Protein AF-A0A0G1CCR4-F1 (afdb_monomer_lite)

Sequence (57 aa):
SDDETQVEIYLDNKLLNTVSVNTDRLYDLIKLDAPGAHELKLKFLNSGTQIYAFTFG

pLDDT: mean 86.64, std 10.07, range [46.97, 96.81]

Radius of gyration: 12.15 Å; chains: 1; bounding box: 26×18×31 Å

InterPro domains:
  IPR041017 DipZ, thioredoxin-like C-terminal domain [PF17991] (12-57)

Foldseek 3Di:
DQPWKWKFKDKQNHGDDIDTDRDPDDDDRDDDPDDDDIDIDIDIPDPDDDDDDDDDD

Organism: NCBI:txid1618436

Secondary structure (DSSP, 8-state):
---PEEEEEEETTEEEEEEEE-SSS-------SS-----EEEEESSS----------

Structure (mmCIF, N/CA/C/O backbone):
data_AF-A0A0G1CCR4-F1
#
_entry.id   AF-A0A0G1CCR4-F1
#
loop_
_atom_site.group_PDB
_atom_site.id
_atom_site.type_symbol
_atom_site.label_atom_id
_atom_site.label_alt_id
_atom_site.label_comp_id
_atom_site.label_asym_id
_atom_site.label_entity_id
_atom_site.label_seq_id
_atom_site.pdbx_PDB_ins_code
_atom_site.Cartn_x
_atom_site.Cartn_y
_atom_site.Cartn_z
_atom_site.occupancy
_atom_site.B_iso_or_equiv
_atom_site.auth_seq_id
_atom_site.auth_comp_id
_atom_site.auth_asym_id
_atom_site.auth_atom_id
_atom_site.pdbx_PDB_model_num
ATOM 1 N N . SER A 1 1 ? -16.228 8.492 16.480 1.00 46.97 1 SER A N 1
ATOM 2 C CA . SER A 1 1 ? -15.017 9.067 15.881 1.00 46.97 1 SER A CA 1
ATOM 3 C C . SER A 1 1 ? -14.835 8.341 14.579 1.00 46.97 1 SER A C 1
ATOM 5 O O . SER A 1 1 ? -15.005 7.131 14.578 1.00 46.97 1 SER A O 1
ATOM 7 N N . ASP A 1 2 ? -14.616 9.048 13.477 1.00 54.03 2 ASP A N 1
ATOM 8 C CA . ASP A 1 2 ? -14.208 8.382 12.242 1.00 54.03 2 ASP A CA 1
ATOM 9 C C . ASP A 1 2 ? -12.808 7.826 12.507 1.00 54.03 2 ASP A C 1
ATOM 11 O O . ASP A 1 2 ? -11.846 8.587 12.617 1.00 54.03 2 ASP A O 1
ATOM 15 N N . ASP A 1 3 ? -12.728 6.526 12.782 1.00 66.25 3 ASP A N 1
ATOM 16 C CA . ASP A 1 3 ? -11.495 5.878 13.211 1.00 66.25 3 ASP A CA 1
ATOM 17 C C . ASP A 1 3 ? -10.554 5.771 12.006 1.00 66.25 3 ASP A C 1
ATOM 19 O O . ASP A 1 3 ? -10.600 4.836 11.206 1.00 66.25 3 ASP A O 1
ATOM 23 N N . GLU A 1 4 ? -9.714 6.792 11.863 1.00 77.69 4 GLU A N 1
ATOM 24 C CA . GLU A 1 4 ? -8.631 6.853 10.894 1.00 77.69 4 GLU A CA 1
ATOM 25 C C . GLU A 1 4 ? -7.736 5.613 11.035 1.00 77.69 4 GLU A C 1
ATOM 27 O O . GLU A 1 4 ? -7.100 5.398 12.069 1.00 77.69 4 GLU A O 1
ATOM 32 N N . THR A 1 5 ? -7.674 4.784 9.992 1.00 86.81 5 THR A N 1
ATOM 33 C CA . THR A 1 5 ? -6.772 3.629 9.971 1.00 86.81 5 THR A CA 1
ATOM 34 C C . THR A 1 5 ? -5.515 3.965 9.193 1.00 86.81 5 THR A C 1
ATOM 36 O O . THR A 1 5 ? -5.582 4.420 8.052 1.00 86.81 5 THR A O 1
ATOM 39 N N . GLN A 1 6 ? -4.355 3.678 9.780 1.00 90.62 6 GLN A N 1
ATOM 40 C CA . GLN A 1 6 ? -3.084 3.780 9.076 1.00 90.62 6 GLN A CA 1
ATOM 41 C C . GLN A 1 6 ? -2.693 2.436 8.462 1.00 90.62 6 GLN A C 1
ATOM 43 O O . GLN A 1 6 ? -2.722 1.390 9.119 1.00 90.62 6 GLN A O 1
ATOM 48 N N . VAL A 1 7 ? -2.302 2.475 7.191 1.00 92.00 7 VAL A N 1
ATOM 49 C CA . VAL A 1 7 ? -1.862 1.308 6.425 1.00 92.00 7 VAL A CA 1
ATOM 50 C C . VAL A 1 7 ? -0.456 1.558 5.905 1.00 92.00 7 VAL A C 1
ATOM 52 O O . VAL A 1 7 ? -0.233 2.458 5.099 1.00 92.00 7 VAL A O 1
AT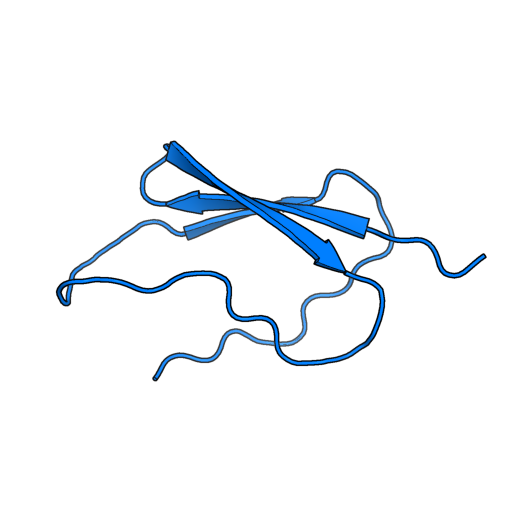OM 55 N N . GLU A 1 8 ? 0.499 0.752 6.352 1.00 95.44 8 GLU A N 1
ATOM 56 C CA . GLU A 1 8 ? 1.849 0.730 5.794 1.00 95.44 8 GLU A CA 1
ATOM 57 C C . GLU A 1 8 ? 1.854 -0.095 4.501 1.00 95.44 8 GLU A C 1
ATOM 59 O O . GLU A 1 8 ? 1.397 -1.243 4.471 1.00 95.44 8 GLU A O 1
ATOM 64 N N . ILE A 1 9 ? 2.394 0.492 3.437 1.00 95.06 9 ILE A N 1
ATOM 65 C CA . ILE A 1 9 ? 2.516 -0.093 2.104 1.00 95.06 9 ILE A CA 1
ATOM 66 C C . ILE A 1 9 ? 3.972 -0.483 1.888 1.00 95.06 9 ILE A C 1
ATOM 68 O O . ILE A 1 9 ? 4.862 0.368 1.923 1.00 95.06 9 ILE A O 1
ATOM 72 N N . TYR A 1 10 ? 4.218 -1.761 1.631 1.00 96.81 10 TYR A N 1
ATOM 73 C CA . TYR A 1 10 ? 5.539 -2.287 1.320 1.00 96.81 10 TYR A CA 1
ATOM 74 C C . TYR A 1 10 ? 5.571 -2.803 -0.113 1.00 96.81 10 TYR A C 1
ATOM 76 O O . TYR A 1 10 ? 4.678 -3.546 -0.516 1.00 96.81 10 TYR A O 1
ATOM 84 N N . LEU A 1 11 ? 6.630 -2.454 -0.839 1.00 95.62 11 LEU A N 1
ATOM 85 C CA . LEU A 1 11 ? 6.957 -3.012 -2.146 1.00 95.62 11 LEU A CA 1
ATOM 86 C C . LEU A 1 11 ? 8.303 -3.727 -2.028 1.00 95.62 11 LEU A C 1
ATOM 88 O O . LEU A 1 11 ? 9.279 -3.119 -1.587 1.00 95.62 11 LEU A O 1
ATOM 92 N N . ASP A 1 12 ? 8.344 -5.016 -2.355 1.00 95.94 12 ASP A N 1
ATOM 93 C CA . ASP A 1 12 ? 9.548 -5.855 -2.270 1.00 95.94 12 ASP A CA 1
ATOM 94 C C . ASP A 1 12 ? 10.239 -5.754 -0.897 1.00 95.94 12 ASP A C 1
ATOM 96 O O . ASP A 1 12 ? 11.440 -5.508 -0.773 1.00 95.94 12 ASP A O 1
ATOM 100 N N . ASN A 1 13 ? 9.442 -5.897 0.168 1.00 96.50 13 ASN A N 1
ATOM 101 C CA . ASN A 1 13 ? 9.844 -5.770 1.576 1.00 96.50 13 ASN A CA 1
ATOM 102 C C . ASN A 1 13 ? 10.377 -4.396 2.019 1.00 96.50 13 ASN A C 1
ATOM 104 O O . ASN A 1 13 ? 10.727 -4.225 3.190 1.00 96.50 13 ASN A O 1
ATOM 108 N N . LYS A 1 14 ? 10.373 -3.386 1.146 1.00 96.38 14 LYS A N 1
ATOM 109 C CA . LYS A 1 14 ? 10.725 -2.010 1.494 1.00 96.38 14 LYS A CA 1
ATOM 110 C C . LYS A 1 14 ? 9.468 -1.199 1.785 1.00 96.38 14 LYS A C 1
ATOM 112 O O . LYS A 1 14 ? 8.540 -1.191 0.982 1.00 96.38 14 LYS A O 1
ATOM 117 N N . LEU A 1 15 ? 9.448 -0.492 2.917 1.00 96.19 15 LEU A N 1
ATOM 118 C CA . LEU A 1 15 ? 8.382 0.465 3.215 1.00 96.19 15 LEU A CA 1
ATOM 119 C C . LEU A 1 15 ? 8.396 1.569 2.150 1.00 96.19 15 LEU A C 1
ATOM 121 O O . LEU A 1 15 ? 9.405 2.256 1.983 1.00 96.19 15 LEU A O 1
ATOM 125 N N . LEU A 1 16 ? 7.286 1.705 1.431 1.00 95.06 16 LEU A N 1
ATOM 126 C CA . LEU A 1 16 ? 7.103 2.693 0.376 1.00 95.06 16 LEU A CA 1
ATOM 127 C C . LEU A 1 16 ? 6.335 3.910 0.890 1.00 95.06 16 LEU A C 1
ATOM 129 O O . LEU A 1 16 ? 6.738 5.039 0.628 1.00 95.06 16 LEU A O 1
ATOM 133 N N . ASN A 1 17 ? 5.226 3.681 1.598 1.00 93.81 17 ASN A N 1
ATOM 134 C CA . ASN A 1 17 ? 4.346 4.749 2.064 1.00 93.81 17 ASN A CA 1
ATOM 135 C C . ASN A 1 17 ? 3.500 4.313 3.270 1.00 93.81 17 ASN A C 1
ATOM 137 O O . ASN A 1 17 ? 3.334 3.119 3.512 1.00 93.81 17 ASN A O 1
ATOM 141 N N . THR A 1 18 ? 2.912 5.283 3.967 1.00 93.31 18 THR A N 1
ATOM 142 C CA . THR A 1 18 ? 1.851 5.071 4.955 1.00 93.31 18 THR A CA 1
ATOM 143 C C . THR A 1 18 ? 0.624 5.867 4.528 1.00 93.31 18 THR A C 1
ATOM 145 O O . THR A 1 18 ? 0.687 7.086 4.384 1.00 93.31 18 THR A O 1
ATOM 148 N N . VAL A 1 19 ? -0.496 5.180 4.309 1.00 90.88 19 VAL A N 1
ATOM 149 C CA . VAL A 1 19 ? -1.757 5.780 3.859 1.00 90.88 19 VAL A CA 1
ATOM 150 C C . VAL A 1 19 ? -2.736 5.853 5.023 1.00 90.88 19 VAL A C 1
ATOM 152 O O . VAL A 1 19 ? -2.900 4.888 5.767 1.00 90.88 19 VAL A O 1
ATOM 155 N N . SER A 1 20 ? -3.393 7.002 5.157 1.00 90.44 20 SER A N 1
ATOM 156 C CA . SER A 1 20 ? -4.514 7.208 6.069 1.00 90.44 20 SER A CA 1
ATOM 157 C C . SER A 1 20 ? -5.831 6.909 5.349 1.00 90.44 20 SER A C 1
ATOM 159 O O . SER A 1 20 ? -6.151 7.523 4.324 1.00 90.44 20 SER A O 1
ATOM 161 N N . VAL A 1 21 ? -6.570 5.929 5.866 1.00 87.88 21 VAL A N 1
ATOM 162 C CA . VAL A 1 21 ? -7.871 5.493 5.356 1.00 87.88 21 VAL A CA 1
ATOM 163 C C . VAL A 1 21 ? -8.952 5.998 6.303 1.00 87.88 21 VAL A C 1
ATOM 165 O O . VAL A 1 21 ? -8.966 5.663 7.486 1.00 87.88 21 VAL A O 1
ATOM 168 N N . ASN A 1 22 ? -9.844 6.826 5.768 1.00 85.56 22 ASN A N 1
ATOM 169 C CA . ASN A 1 22 ? -10.890 7.518 6.521 1.00 85.56 22 ASN A CA 1
ATOM 170 C C . ASN A 1 22 ? -12.253 7.521 5.811 1.00 85.56 22 ASN A C 1
ATOM 172 O O . ASN A 1 22 ? -13.241 7.949 6.395 1.00 85.56 22 ASN A O 1
ATOM 176 N N . THR A 1 23 ? -12.310 7.087 4.549 1.00 85.62 23 THR A N 1
ATOM 177 C CA . THR A 1 23 ? -13.529 7.046 3.734 1.00 85.62 23 THR A CA 1
ATOM 178 C C . THR A 1 23 ? -13.464 5.880 2.752 1.00 85.62 23 THR A C 1
ATOM 180 O O . THR A 1 23 ? -12.381 5.486 2.316 1.00 85.62 23 THR A O 1
ATOM 183 N N . ASP A 1 24 ? -14.624 5.350 2.368 1.00 86.19 24 ASP A N 1
ATOM 184 C CA . ASP A 1 24 ? -14.718 4.277 1.377 1.00 86.19 24 ASP A CA 1
ATOM 185 C C . ASP A 1 24 ? -14.504 4.837 -0.036 1.00 86.19 24 ASP A C 1
ATOM 187 O O . ASP A 1 24 ? -15.408 5.403 -0.657 1.00 86.19 24 ASP A O 1
ATOM 191 N N . ARG A 1 25 ? -13.278 4.709 -0.550 1.00 88.88 25 ARG A N 1
ATOM 192 C CA . ARG A 1 25 ? -12.889 5.155 -1.895 1.00 88.88 25 ARG A CA 1
ATOM 193 C C . ARG A 1 25 ? -11.700 4.359 -2.430 1.00 88.88 25 ARG A C 1
ATOM 195 O O . ARG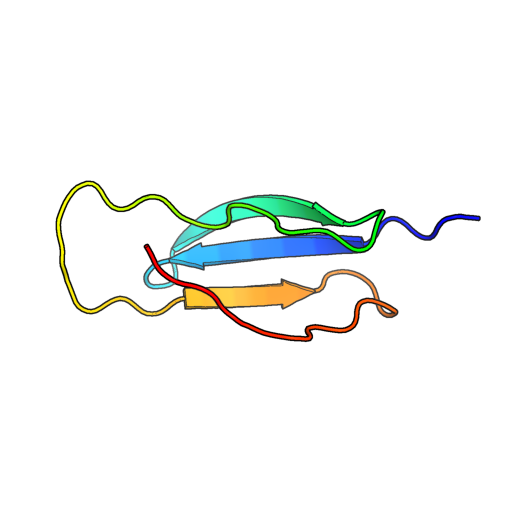 A 1 25 ? -11.103 3.557 -1.718 1.00 88.88 25 ARG A O 1
ATOM 202 N N . LEU A 1 26 ? -11.326 4.624 -3.680 1.00 89.94 26 LEU A N 1
ATOM 203 C CA . LEU A 1 26 ? -10.064 4.139 -4.238 1.00 89.94 26 LEU A CA 1
ATOM 204 C C . LEU A 1 26 ? -8.888 4.955 -3.689 1.00 89.94 26 LEU A C 1
ATOM 206 O O . LEU A 1 26 ? -8.953 6.184 -3.604 1.00 89.94 26 LEU A O 1
ATOM 210 N N . TYR A 1 27 ? -7.818 4.251 -3.332 1.00 89.12 27 TYR A N 1
ATOM 211 C CA . TYR A 1 27 ? -6.554 4.825 -2.888 1.00 89.12 27 TYR A CA 1
ATOM 212 C C . TYR A 1 27 ? -5.439 4.309 -3.793 1.00 89.12 27 TYR A C 1
ATOM 214 O O . TYR A 1 27 ? -5.266 3.098 -3.936 1.00 89.12 27 TYR A O 1
ATOM 222 N N . ASP A 1 28 ? -4.662 5.224 -4.366 1.00 90.25 28 ASP A N 1
ATOM 223 C CA . ASP A 1 28 ? -3.485 4.870 -5.153 1.00 90.25 28 ASP A CA 1
ATOM 224 C C . ASP A 1 28 ? -2.357 4.443 -4.206 1.00 90.25 28 ASP A C 1
ATOM 226 O O . ASP A 1 28 ? -1.818 5.254 -3.451 1.00 90.25 28 ASP A O 1
ATOM 230 N N . LEU A 1 29 ? -2.026 3.148 -4.212 1.00 90.31 29 LEU A N 1
ATOM 231 C CA . LEU A 1 29 ? -1.063 2.568 -3.267 1.00 90.31 29 LEU A CA 1
ATOM 232 C C . LEU A 1 29 ? 0.367 2.550 -3.811 1.00 90.31 29 LEU A C 1
ATOM 234 O O . LEU A 1 29 ? 1.314 2.783 -3.061 1.00 90.31 29 LEU A O 1
ATOM 238 N N . ILE A 1 30 ? 0.525 2.257 -5.104 1.00 90.56 30 ILE A N 1
ATOM 239 C CA . ILE A 1 30 ? 1.822 2.149 -5.774 1.00 90.56 30 ILE A CA 1
ATOM 240 C C . ILE A 1 30 ? 1.763 2.763 -7.170 1.00 90.56 30 ILE A C 1
ATOM 242 O O . ILE A 1 30 ? 0.727 2.745 -7.831 1.00 90.56 30 ILE A O 1
ATOM 246 N N . LYS A 1 31 ? 2.912 3.247 -7.634 1.00 91.44 31 LYS A N 1
ATOM 247 C CA . LYS A 1 31 ? 3.154 3.602 -9.029 1.00 91.44 31 LYS A CA 1
ATOM 248 C C . LYS A 1 31 ? 4.515 3.042 -9.416 1.00 91.44 31 LYS A C 1
ATOM 250 O O . LYS A 1 31 ? 5.510 3.381 -8.783 1.00 91.44 31 LYS A O 1
ATOM 255 N N . LEU A 1 32 ? 4.535 2.153 -10.402 1.00 90.75 32 LEU A N 1
ATOM 256 C CA . LEU A 1 32 ? 5.759 1.518 -10.883 1.00 90.75 32 LEU A CA 1
ATOM 257 C C . LEU A 1 32 ? 6.307 2.297 -12.080 1.00 90.75 32 LEU A C 1
ATOM 259 O O . LEU A 1 32 ? 5.546 2.686 -12.964 1.00 90.75 32 LEU A O 1
ATOM 263 N N . ASP A 1 33 ? 7.624 2.491 -12.124 1.00 89.94 33 ASP A N 1
ATOM 264 C CA . ASP A 1 33 ? 8.292 3.138 -13.262 1.00 89.94 33 ASP A CA 1
ATOM 265 C C . ASP A 1 33 ? 8.412 2.201 -14.476 1.00 89.94 33 ASP A C 1
ATOM 267 O O . ASP A 1 33 ? 8.496 2.652 -15.618 1.00 89.94 33 ASP A O 1
ATOM 271 N N . ALA A 1 34 ? 8.416 0.888 -14.232 1.00 90.19 34 ALA A N 1
ATOM 272 C CA . ALA A 1 34 ? 8.501 -0.153 -15.247 1.00 90.19 34 ALA A CA 1
ATOM 273 C C . ALA A 1 34 ? 7.620 -1.356 -14.864 1.00 90.19 34 ALA A C 1
ATOM 275 O O . ALA A 1 34 ? 7.419 -1.610 -13.674 1.00 90.19 34 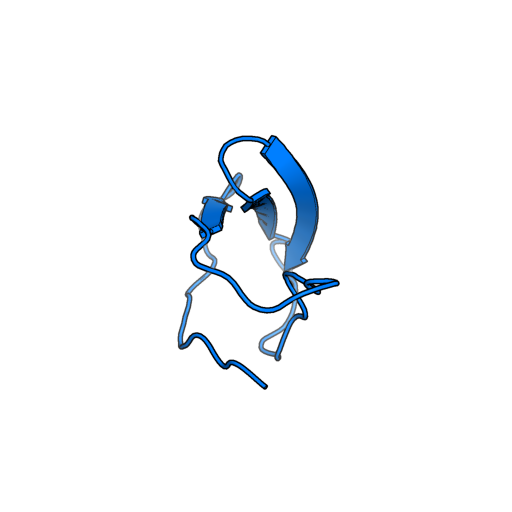ALA A O 1
ATOM 276 N N . PRO A 1 35 ? 7.101 -2.116 -15.845 1.00 90.50 35 PRO A N 1
ATOM 277 C CA . PRO A 1 35 ? 6.361 -3.340 -15.567 1.00 90.50 35 PRO A CA 1
ATOM 278 C C . PRO A 1 35 ? 7.285 -4.418 -14.984 1.00 90.50 35 PRO A C 1
ATOM 280 O O . PRO A 1 35 ? 8.441 -4.548 -15.389 1.00 90.50 35 PRO A O 1
ATOM 283 N N . GLY A 1 36 ? 6.757 -5.232 -14.073 1.00 91.25 36 GLY A N 1
ATOM 284 C CA . GLY A 1 36 ? 7.526 -6.281 -13.412 1.00 91.25 36 GLY A CA 1
ATOM 285 C C . GLY A 1 36 ? 6.702 -7.069 -12.401 1.00 91.25 36 GLY A C 1
ATOM 286 O O . GLY A 1 36 ? 5.571 -6.703 -12.078 1.00 91.25 36 GLY A O 1
ATOM 287 N N . ALA A 1 37 ? 7.277 -8.169 -11.916 1.00 93.25 37 ALA A N 1
ATOM 288 C CA . ALA A 1 37 ? 6.729 -8.914 -10.791 1.00 93.25 37 ALA A CA 1
ATOM 289 C C . ALA A 1 37 ? 7.253 -8.303 -9.488 1.00 93.25 37 ALA A C 1
ATOM 291 O O . ALA A 1 37 ? 8.464 -8.220 -9.297 1.00 93.25 37 ALA A O 1
ATOM 292 N N . HIS A 1 38 ? 6.335 -7.908 -8.610 1.00 91.88 38 HIS A N 1
ATOM 293 C CA . HIS A 1 38 ? 6.644 -7.301 -7.321 1.00 91.88 38 HIS A CA 1
ATOM 294 C C . HIS A 1 38 ? 5.749 -7.880 -6.232 1.00 91.88 38 HIS A C 1
ATOM 296 O O . HIS A 1 38 ? 4.597 -8.242 -6.490 1.00 91.88 38 HIS A O 1
ATOM 302 N N . GLU A 1 39 ? 6.262 -7.926 -5.007 1.00 94.38 39 GLU A N 1
ATOM 303 C CA . GLU A 1 39 ? 5.461 -8.273 -3.837 1.00 94.38 39 GLU A CA 1
ATOM 304 C C . GLU A 1 39 ? 4.912 -6.997 -3.191 1.00 94.38 39 GLU A C 1
ATOM 306 O O . GLU A 1 39 ? 5.669 -6.172 -2.674 1.00 94.38 39 GLU A O 1
ATOM 311 N N . LEU A 1 40 ? 3.584 -6.846 -3.205 1.00 93.31 40 LEU A N 1
ATOM 312 C CA . LEU A 1 40 ? 2.882 -5.798 -2.469 1.00 93.31 40 LEU A CA 1
ATOM 313 C C . LEU A 1 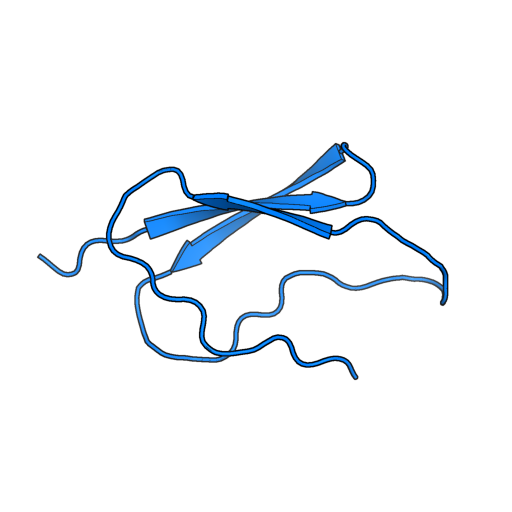40 ? 2.395 -6.356 -1.130 1.00 93.31 40 LEU A C 1
ATOM 315 O O . LEU A 1 40 ? 1.578 -7.278 -1.096 1.00 93.31 40 LEU A O 1
ATOM 319 N N . LYS A 1 41 ? 2.842 -5.758 -0.025 1.00 94.50 41 LYS A N 1
ATOM 320 C CA . LYS A 1 41 ? 2.375 -6.096 1.324 1.00 94.50 41 LYS A CA 1
ATOM 321 C C . LYS A 1 41 ? 1.739 -4.883 1.990 1.00 94.50 41 LYS A C 1
ATOM 323 O O . LYS A 1 41 ? 2.343 -3.817 2.065 1.00 94.50 41 LYS A O 1
ATOM 328 N N . LEU A 1 42 ? 0.541 -5.082 2.532 1.00 92.62 42 LEU A N 1
ATOM 329 C CA . LEU A 1 42 ? -0.180 -4.094 3.331 1.00 92.62 42 LEU A CA 1
ATOM 330 C C . LEU A 1 42 ? -0.149 -4.496 4.802 1.00 92.62 42 LEU A C 1
ATOM 332 O O . LEU A 1 42 ? -0.453 -5.642 5.137 1.00 92.62 42 LEU A O 1
ATOM 336 N N . LYS A 1 43 ? 0.196 -3.560 5.685 1.00 92.44 43 LYS A N 1
ATOM 337 C CA . LYS A 1 43 ? 0.146 -3.764 7.134 1.00 92.44 43 LYS A CA 1
ATOM 338 C C . LYS A 1 43 ? -0.757 -2.717 7.772 1.00 92.44 43 LYS A C 1
ATOM 340 O O . LYS A 1 43 ? -0.456 -1.529 7.766 1.00 92.44 43 LYS A O 1
ATOM 345 N N . PHE A 1 44 ? -1.859 -3.190 8.335 1.00 90.06 44 PHE A N 1
ATOM 346 C CA . PHE A 1 44 ? -2.848 -2.375 9.031 1.00 90.06 44 PHE A CA 1
ATOM 347 C C . PHE A 1 44 ? -2.376 -2.144 10.465 1.00 90.06 44 PHE A C 1
ATOM 349 O O . PHE A 1 44 ? -2.155 -3.104 11.204 1.00 90.06 44 PHE A O 1
ATOM 356 N N . LEU A 1 45 ? -2.176 -0.882 10.843 1.00 88.06 45 LEU A N 1
ATOM 357 C CA . LEU A 1 45 ? -1.705 -0.510 12.181 1.00 88.06 45 LEU A CA 1
ATOM 358 C C . LEU A 1 45 ? -2.842 -0.439 13.207 1.00 88.06 45 LEU A C 1
ATOM 360 O O . LEU A 1 45 ? -2.596 -0.503 14.410 1.00 88.06 45 LEU A O 1
ATOM 364 N N . ASN A 1 46 ? -4.083 -0.346 12.731 1.00 82.81 46 ASN A N 1
ATOM 365 C CA . ASN A 1 46 ? -5.293 -0.215 13.531 1.00 82.81 46 ASN A CA 1
ATOM 366 C C . ASN A 1 46 ? -6.348 -1.189 12.980 1.00 82.81 46 ASN A C 1
ATOM 368 O O . ASN A 1 46 ? -6.374 -1.484 11.784 1.00 82.81 46 ASN A O 1
ATOM 372 N N . SER A 1 47 ? -7.217 -1.710 13.845 1.00 72.38 47 SER A N 1
ATOM 373 C CA . SER A 1 47 ? -8.341 -2.560 13.433 1.00 72.38 47 SER A CA 1
ATOM 374 C C . SER A 1 47 ? -9.509 -1.721 12.908 1.00 72.38 47 SER A C 1
ATOM 376 O O . SER A 1 47 ? -9.716 -0.615 13.391 1.00 72.38 47 SER A O 1
ATOM 378 N N . GLY A 1 48 ? -10.318 -2.275 12.000 1.00 72.38 48 GLY A N 1
ATOM 379 C CA . GLY A 1 48 ? -11.574 -1.656 11.543 1.00 72.38 48 GLY A CA 1
ATOM 380 C C . GLY A 1 48 ? -11.663 -1.420 10.034 1.00 72.38 48 GLY A C 1
ATOM 381 O O . GLY A 1 48 ? -12.766 -1.305 9.510 1.00 72.38 48 GLY A O 1
ATOM 382 N N . THR A 1 49 ? -10.536 -1.434 9.316 1.00 72.75 49 THR A N 1
ATOM 383 C CA . THR A 1 49 ? -10.538 -1.309 7.850 1.00 72.75 49 THR A CA 1
ATOM 384 C C . THR A 1 49 ? -10.897 -2.626 7.166 1.00 72.75 49 THR A C 1
ATOM 386 O O . THR A 1 49 ? -10.340 -3.678 7.483 1.00 72.75 49 THR A O 1
ATOM 389 N N . GLN A 1 50 ? -11.802 -2.552 6.190 1.00 73.12 50 GLN A N 1
ATOM 390 C CA . GLN A 1 50 ? -12.163 -3.653 5.299 1.00 73.12 50 GLN A CA 1
ATOM 391 C C . GLN A 1 50 ? -11.599 -3.389 3.901 1.00 73.12 50 GLN A C 1
ATOM 393 O O . GLN A 1 50 ? -11.695 -2.279 3.383 1.00 73.12 50 GLN A O 1
ATOM 398 N N . ILE A 1 51 ? -11.004 -4.412 3.286 1.00 76.56 51 ILE A N 1
ATOM 399 C CA . ILE A 1 51 ? -10.506 -4.346 1.908 1.00 76.56 51 ILE A CA 1
ATOM 400 C C . ILE A 1 51 ? -11.521 -5.039 1.008 1.00 76.56 51 ILE A C 1
ATOM 402 O O . ILE A 1 51 ? -11.861 -6.197 1.246 1.00 76.56 51 ILE A O 1
ATOM 406 N N . TYR A 1 52 ? -11.960 -4.351 -0.042 1.00 73.56 52 TYR A N 1
ATOM 407 C CA . TYR A 1 52 ? -12.953 -4.886 -0.973 1.00 73.56 52 TYR A 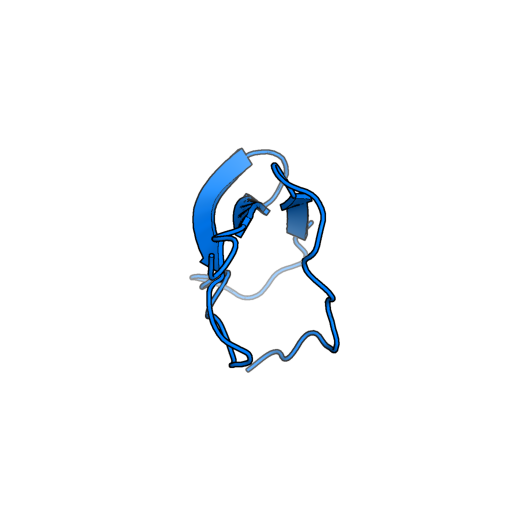CA 1
ATOM 408 C C . TYR A 1 52 ? -12.326 -5.472 -2.244 1.00 73.56 52 TYR A C 1
ATOM 410 O O . TYR A 1 52 ? -12.715 -6.556 -2.671 1.00 73.56 52 TYR A O 1
ATOM 418 N N . ALA A 1 53 ? -11.358 -4.778 -2.855 1.00 80.31 53 ALA A N 1
ATOM 419 C CA . ALA A 1 53 ? -10.723 -5.211 -4.098 1.00 80.31 53 ALA A CA 1
ATOM 420 C C . ALA A 1 53 ? -9.362 -4.536 -4.328 1.00 80.31 53 ALA A C 1
ATOM 422 O O . ALA A 1 53 ? -9.091 -3.462 -3.791 1.00 80.31 53 ALA A O 1
ATOM 423 N N . PHE A 1 54 ? -8.553 -5.150 -5.194 1.00 84.50 54 PHE A N 1
ATOM 424 C CA . PHE A 1 54 ? -7.382 -4.530 -5.810 1.00 84.50 54 PHE A 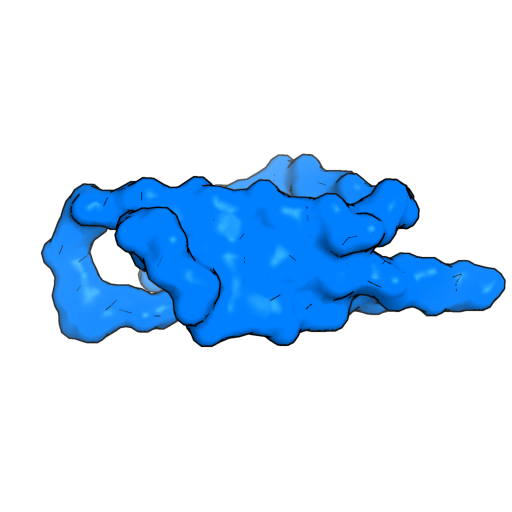CA 1
ATOM 425 C C . PHE A 1 54 ? -7.668 -4.265 -7.286 1.00 84.50 54 PHE A C 1
ATOM 427 O O . PHE A 1 54 ? -8.126 -5.159 -7.999 1.00 84.50 54 PHE A O 1
ATOM 434 N N . THR A 1 55 ? -7.384 -3.049 -7.743 1.00 85.12 55 THR A N 1
ATOM 435 C CA . THR A 1 55 ? -7.495 -2.656 -9.151 1.00 85.12 55 THR A CA 1
ATOM 436 C C . THR A 1 55 ? -6.120 -2.265 -9.681 1.00 85.12 55 THR A C 1
ATOM 438 O O . THR A 1 55 ? -5.360 -1.606 -8.975 1.00 85.12 55 THR A O 1
ATOM 441 N N . PHE A 1 56 ? -5.813 -2.656 -10.918 1.00 82.81 56 PHE A N 1
ATOM 442 C CA . PHE A 1 56 ? -4.555 -2.350 -11.606 1.00 82.81 56 PHE A CA 1
ATOM 443 C C . PHE A 1 56 ? -4.864 -1.634 -12.924 1.00 82.81 56 PHE A C 1
ATOM 445 O O . PHE A 1 56 ? -5.866 -1.961 -13.567 1.00 82.81 56 PHE A O 1
ATOM 452 N N . GLY A 1 57 ? -4.019 -0.682 -13.321 1.00 77.62 57 GLY A N 1
ATOM 453 C CA . GLY A 1 57 ? -4.168 0.120 -14.538 1.00 77.62 57 GLY A CA 1
ATOM 454 C C . GLY A 1 57 ? -2.896 0.867 -14.896 1.00 77.62 57 GLY A C 1
ATOM 455 O O . GLY A 1 57 ? -2.052 1.045 -13.989 1.00 77.62 57 GLY A O 1
#